Protein AF-A0A1A8PN47-F1 (afdb_monomer)

Mean predicted aligned error: 2.9 Å

Nearest PDB structures (foldseek):
  8j07-assembly1_m2  TM=9.667E-01  e=8.166E-08  Homo sapiens
  8j07-assembly1_s2  TM=9.644E-01  e=5.618E-07  Homo sapiens
  8bx8-assembly1_E  TM=9.163E-01  e=7.886E-04  Tetrahymena thermophila
  6bk8-assembly1_M  TM=7.502E-01  e=3.521E-02  Saccharomyces cerevisiae S288C
  5h3u-assembly2_B  TM=8.636E-01  e=1.431E-01  Homo sapiens

Solvent-accessible surface area (backbone atoms only — not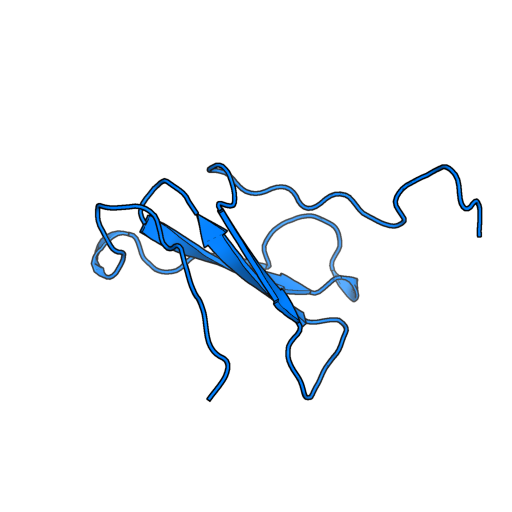 comparable to full-atom values): 4230 Å² total; per-residue (Å²): 137,61,94,88,56,77,95,72,70,75,55,72,96,47,62,70,65,30,72,48,67,40,96,89,42,84,49,32,37,44,34,18,14,50,68,13,34,42,34,34,32,39,60,90,79,42,46,51,58,74,49,64,54,58,74,91,80,32,48,86,51,56,28,69,74,85,80,93,129

Sequence (69 aa):
DNPILPEMTLKPVSPLVCVDYNPKDSHILLGGSYNGQIAYWDTRRGSQPVEYSSMEHSHRDPVYKIIWV

pLDDT: mean 96.11, std 5.03, range [64.12, 98.56]

Radius of gyration: 12.47 Å; Cα contacts (8 Å, |Δi|>4): 137; chains: 1; bounding box: 26×32×29 Å

Structure (mmCIF, N/CA/C/O backbone):
data_AF-A0A1A8PN47-F1
#
_entry.id   AF-A0A1A8PN47-F1
#
loop_
_atom_site.group_PDB
_atom_site.id
_atom_site.type_symbol
_atom_site.label_atom_id
_atom_site.label_alt_id
_atom_site.label_comp_id
_atom_site.label_asym_id
_atom_site.label_entity_id
_atom_site.label_seq_id
_atom_site.pdbx_PDB_ins_code
_atom_site.Cartn_x
_atom_site.Cartn_y
_atom_site.Cartn_z
_atom_site.occupancy
_atom_site.B_iso_or_equiv
_atom_site.auth_seq_id
_atom_site.auth_comp_id
_atom_site.auth_asym_id
_atom_site.auth_atom_id
_atom_site.pdbx_PDB_model_num
ATOM 1 N N . ASP A 1 1 ? -10.928 12.757 18.711 1.00 64.12 1 ASP A N 1
ATOM 2 C CA . ASP A 1 1 ? -10.041 12.831 17.534 1.00 64.12 1 ASP A CA 1
ATOM 3 C C . ASP A 1 1 ? -9.538 14.234 17.290 1.00 64.12 1 ASP A C 1
ATOM 5 O O . ASP A 1 1 ? -10.292 15.188 17.450 1.00 64.12 1 ASP A O 1
ATOM 9 N N . ASN A 1 2 ? -8.255 14.355 16.952 1.00 78.38 2 ASN A N 1
ATOM 10 C CA . ASN A 1 2 ? -7.657 15.608 16.508 1.00 78.38 2 ASN A CA 1
ATOM 11 C C . ASN A 1 2 ? -7.571 15.570 14.973 1.00 78.38 2 ASN A C 1
ATOM 13 O O . ASN A 1 2 ? -6.718 14.851 14.457 1.00 78.38 2 ASN A O 1
ATOM 17 N N . PRO A 1 3 ? -8.400 16.331 14.239 1.00 84.12 3 PRO A N 1
ATOM 18 C CA . PRO A 1 3 ? -8.468 16.260 12.776 1.00 84.12 3 PRO A CA 1
ATOM 19 C C . PRO A 1 3 ? -7.196 16.759 12.070 1.00 84.12 3 PRO A C 1
ATOM 21 O O . PRO A 1 3 ? -7.101 16.679 10.850 1.00 84.12 3 PRO A O 1
ATOM 24 N N . ILE A 1 4 ? -6.229 17.298 12.819 1.00 93.75 4 ILE A N 1
ATOM 25 C CA . ILE A 1 4 ? -4.968 17.831 12.291 1.00 93.75 4 ILE A CA 1
ATOM 26 C C . ILE A 1 4 ? -3.890 16.739 12.203 1.00 93.75 4 ILE A C 1
ATOM 28 O O . ILE A 1 4 ? -2.935 16.881 11.440 1.00 93.75 4 ILE A O 1
ATOM 32 N N . LEU A 1 5 ? -4.016 15.655 12.976 1.00 93.25 5 LEU A N 1
ATOM 33 C CA . LEU A 1 5 ? -3.004 14.601 13.042 1.00 93.25 5 LEU A CA 1
ATOM 34 C C . LEU A 1 5 ? -3.516 13.312 12.395 1.00 93.25 5 LEU A C 1
ATOM 36 O O . LEU A 1 5 ? -4.678 12.958 12.596 1.00 93.25 5 LEU A O 1
ATOM 40 N N . PRO A 1 6 ? -2.662 12.583 11.652 1.00 93.81 6 PRO A N 1
ATOM 41 C CA . PRO A 1 6 ? -3.024 11.252 11.197 1.00 93.81 6 PRO A CA 1
ATOM 42 C C . PRO A 1 6 ? -3.244 10.346 12.411 1.00 93.81 6 PRO A C 1
ATOM 44 O O . PRO A 1 6 ? -2.461 10.372 13.362 1.00 93.81 6 PRO A O 1
ATOM 47 N N . GLU A 1 7 ? -4.279 9.511 12.355 1.00 92.38 7 GLU A N 1
ATOM 48 C CA . GLU A 1 7 ? -4.506 8.471 13.363 1.00 92.38 7 GLU A CA 1
ATOM 49 C C . GLU A 1 7 ? -3.333 7.478 13.394 1.00 92.38 7 GLU A C 1
ATOM 51 O O . GLU A 1 7 ? -2.863 7.074 14.457 1.00 92.38 7 GLU A O 1
ATOM 56 N N . MET A 1 8 ? -2.812 7.130 12.213 1.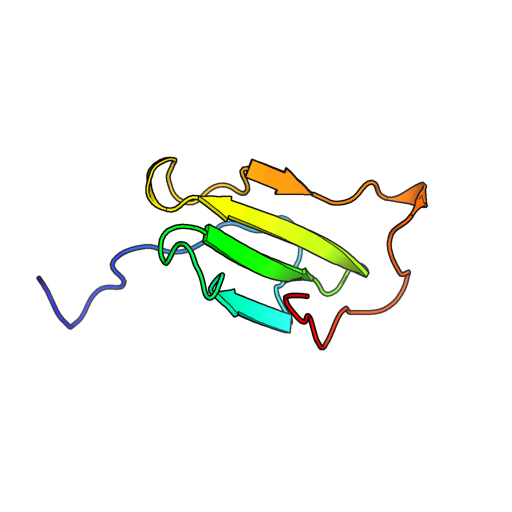00 94.06 8 MET A N 1
ATOM 57 C CA . MET A 1 8 ? -1.667 6.244 12.047 1.00 94.06 8 MET A CA 1
ATOM 58 C C . MET A 1 8 ? -0.876 6.589 10.783 1.00 94.06 8 MET A C 1
ATOM 60 O O . MET A 1 8 ? -1.444 6.923 9.746 1.00 94.06 8 MET A O 1
ATOM 64 N N . THR A 1 9 ? 0.445 6.420 10.852 1.00 96.19 9 THR A N 1
ATOM 65 C CA . THR A 1 9 ? 1.341 6.453 9.689 1.00 96.19 9 THR A CA 1
ATOM 66 C C . THR A 1 9 ? 1.940 5.068 9.482 1.00 96.19 9 THR A C 1
ATOM 68 O O . THR A 1 9 ? 2.682 4.595 10.344 1.00 96.19 9 THR A O 1
ATOM 71 N N . LEU A 1 10 ? 1.632 4.418 8.357 1.00 97.44 10 LEU A N 1
ATOM 72 C CA . LEU A 1 10 ? 2.188 3.107 8.002 1.00 97.44 10 LEU A CA 1
ATOM 73 C C . LEU A 1 10 ? 3.691 3.203 7.703 1.00 97.44 10 LEU A C 1
ATOM 75 O O . LEU A 1 10 ? 4.167 4.213 7.183 1.00 97.44 10 LEU A O 1
ATOM 79 N N . LYS A 1 11 ? 4.438 2.143 8.024 1.00 96.81 11 LYS A N 1
ATOM 80 C CA . LYS A 1 11 ? 5.906 2.097 7.904 1.00 96.81 11 LYS A CA 1
ATOM 81 C C . LYS A 1 11 ? 6.373 1.007 6.928 1.00 96.81 11 LYS A C 1
ATOM 83 O O . LYS A 1 11 ? 6.803 -0.057 7.368 1.00 96.81 11 LYS A O 1
ATOM 88 N N . PRO A 1 12 ? 6.275 1.228 5.608 1.00 97.00 12 PRO A N 1
ATOM 89 C CA . PRO A 1 12 ? 6.799 0.291 4.621 1.00 97.00 12 PRO A CA 1
ATOM 90 C C . PRO A 1 12 ? 8.333 0.399 4.505 1.00 97.00 12 PRO A C 1
ATOM 92 O O . PRO A 1 12 ? 8.911 1.451 4.779 1.00 97.00 12 PRO A O 1
ATOM 95 N N . VAL A 1 13 ? 9.003 -0.669 4.060 1.00 94.06 13 VAL A N 1
ATOM 96 C CA . VAL A 1 13 ? 10.461 -0.664 3.788 1.00 94.06 13 VAL A CA 1
ATOM 97 C C . VAL A 1 13 ? 10.821 -0.045 2.432 1.00 94.06 13 VAL A C 1
ATOM 99 O O . VAL A 1 13 ? 11.964 0.343 2.210 1.00 94.06 13 VAL A O 1
ATOM 102 N N . SER A 1 14 ? 9.851 0.053 1.523 1.00 97.25 14 SER A N 1
ATOM 103 C CA . SER A 1 14 ? 9.959 0.681 0.203 1.00 97.25 14 SER A CA 1
ATOM 104 C C . SER A 1 14 ? 8.766 1.627 0.009 1.00 97.25 14 SER A C 1
ATOM 106 O O . SER A 1 14 ? 7.716 1.375 0.598 1.00 97.25 14 SER A O 1
ATOM 108 N N . PRO A 1 15 ? 8.878 2.722 -0.767 1.00 98.19 15 PRO A N 1
ATOM 109 C CA . PRO A 1 15 ? 7.760 3.640 -0.967 1.00 98.19 15 PRO A CA 1
ATOM 110 C C . PRO A 1 15 ? 6.507 2.925 -1.482 1.00 98.19 15 PRO A C 1
ATOM 112 O O . PRO A 1 15 ? 6.567 2.218 -2.490 1.00 98.19 15 PRO A O 1
ATOM 115 N N . LEU A 1 16 ? 5.376 3.133 -0.805 1.00 98.12 16 LEU A N 1
ATOM 116 C CA . LEU A 1 16 ? 4.077 2.680 -1.292 1.00 98.12 16 LEU A CA 1
ATOM 117 C C . LEU A 1 16 ? 3.636 3.547 -2.468 1.00 98.12 16 LEU A C 1
ATOM 119 O O . LEU A 1 16 ? 3.703 4.774 -2.405 1.00 98.12 16 LEU A O 1
ATOM 123 N N . VAL A 1 17 ? 3.171 2.896 -3.528 1.00 98.44 17 VAL A N 1
ATOM 124 C CA . VAL A 1 17 ? 2.638 3.538 -4.740 1.00 98.44 17 VAL A CA 1
ATOM 125 C C . VAL A 1 17 ? 1.148 3.258 -4.939 1.00 98.44 17 VAL A C 1
ATOM 127 O O . VAL A 1 17 ? 0.492 3.969 -5.695 1.00 98.44 17 VAL A O 1
ATOM 130 N N . CYS A 1 18 ? 0.592 2.269 -4.236 1.00 98.44 18 CYS A N 1
ATOM 131 C CA . CYS A 1 18 ? -0.847 2.093 -4.071 1.00 98.44 18 CYS A CA 1
ATOM 132 C C . CYS A 1 18 ? -1.164 1.488 -2.695 1.00 98.44 18 CYS A C 1
ATOM 134 O O . CYS A 1 18 ? -0.316 0.831 -2.083 1.00 98.44 18 CYS A O 1
ATOM 136 N N . VAL A 1 19 ? -2.383 1.714 -2.206 1.00 98.12 19 VAL A N 1
ATOM 137 C CA . VAL A 1 19 ? -2.924 1.085 -0.996 1.00 98.12 19 VAL A CA 1
ATOM 138 C C . VAL A 1 19 ? -4.428 0.899 -1.173 1.00 98.12 19 VAL A C 1
ATOM 140 O O . VAL A 1 19 ? -5.063 1.728 -1.826 1.00 98.12 19 VAL A O 1
ATOM 143 N N . ASP A 1 20 ? -4.989 -0.163 -0.603 1.00 98.31 20 ASP A N 1
ATOM 144 C CA . ASP A 1 20 ? -6.432 -0.404 -0.596 1.00 98.31 20 ASP A CA 1
ATOM 145 C C . ASP A 1 20 ? -6.882 -1.085 0.704 1.00 98.31 20 ASP A C 1
ATOM 147 O O . ASP A 1 20 ? -6.160 -1.915 1.270 1.00 98.31 20 ASP A O 1
ATOM 151 N N . TYR A 1 21 ? -8.082 -0.744 1.173 1.00 97.75 21 TYR A N 1
ATOM 152 C CA . TYR A 1 21 ? -8.689 -1.378 2.346 1.00 97.75 21 TYR A CA 1
ATOM 153 C C . TYR A 1 21 ? -9.306 -2.718 1.963 1.00 97.75 21 TYR A C 1
ATOM 155 O O . TYR A 1 21 ? -9.896 -2.866 0.894 1.00 97.75 21 TYR A O 1
ATOM 163 N N . ASN A 1 22 ? -9.228 -3.694 2.863 1.00 98.19 22 ASN A N 1
ATOM 164 C CA . ASN A 1 22 ? -9.986 -4.922 2.701 1.00 98.19 22 ASN A CA 1
ATOM 165 C C . ASN A 1 22 ? -11.494 -4.608 2.796 1.00 98.19 22 ASN A C 1
ATOM 167 O O . ASN A 1 22 ? -11.933 -4.025 3.791 1.00 98.19 22 ASN A O 1
ATOM 171 N N . PRO A 1 23 ? -12.318 -5.030 1.819 1.00 97.81 23 PRO A N 1
ATOM 172 C CA . PRO A 1 23 ? -13.749 -4.726 1.807 1.00 97.81 23 PRO A CA 1
ATOM 173 C C . PRO A 1 23 ? -14.551 -5.429 2.917 1.00 97.81 23 PRO A C 1
ATOM 175 O O . PRO A 1 23 ? -15.713 -5.090 3.135 1.00 97.81 23 PRO A O 1
ATOM 178 N N . LYS A 1 24 ? -13.968 -6.424 3.601 1.00 97.88 24 LYS A N 1
ATOM 179 C CA . LYS A 1 24 ? -14.608 -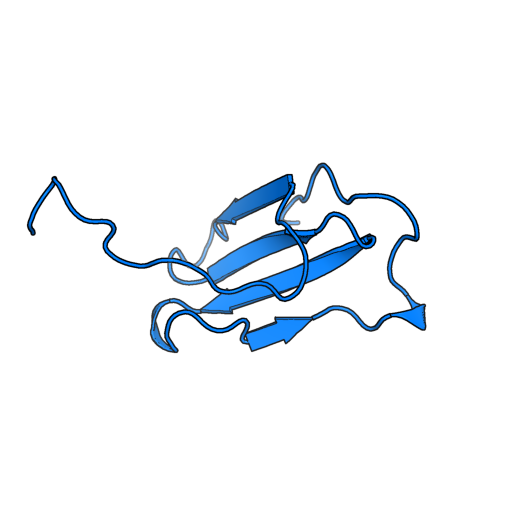7.202 4.676 1.00 97.88 24 LYS A CA 1
ATOM 180 C C . LYS A 1 24 ? -14.093 -6.861 6.079 1.00 97.88 24 LYS A C 1
ATOM 182 O O . LYS A 1 24 ? -14.809 -7.122 7.040 1.00 97.88 24 LYS A O 1
ATOM 187 N N . ASP A 1 25 ? -12.887 -6.306 6.210 1.00 97.88 25 ASP A N 1
ATOM 188 C CA . ASP A 1 25 ? -12.301 -5.895 7.497 1.00 97.88 25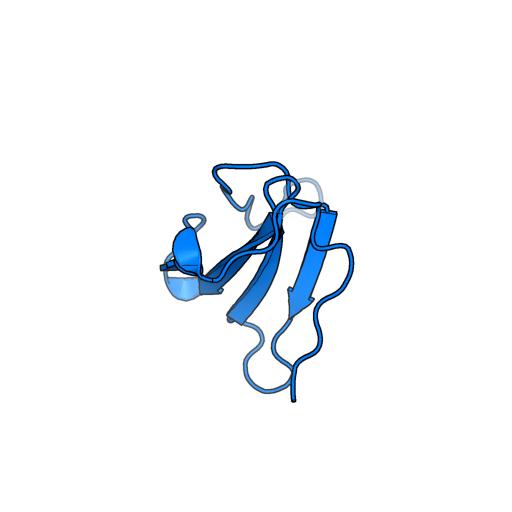 ASP A CA 1
ATOM 189 C C . ASP A 1 25 ? -11.515 -4.586 7.320 1.00 97.88 25 ASP A C 1
ATOM 191 O O . ASP A 1 25 ? -10.401 -4.584 6.800 1.00 97.88 25 ASP A O 1
ATOM 195 N N . SER A 1 26 ? -12.074 -3.468 7.790 1.00 96.69 26 SER A N 1
ATOM 196 C CA . SER A 1 26 ? -11.467 -2.134 7.665 1.00 96.69 26 SER A CA 1
ATOM 197 C C . SER A 1 26 ? -10.163 -1.960 8.446 1.00 96.69 26 SER A C 1
ATOM 199 O O . SER A 1 26 ? -9.481 -0.951 8.274 1.00 96.69 26 SER A O 1
ATOM 201 N N . HIS A 1 27 ? -9.798 -2.909 9.312 1.00 97.81 27 HIS A N 1
ATOM 202 C CA . HIS A 1 27 ? -8.496 -2.897 9.971 1.00 97.81 27 HIS A CA 1
ATOM 203 C C . HIS A 1 27 ? -7.378 -3.430 9.078 1.00 97.81 27 HIS A C 1
ATOM 205 O O . HIS A 1 27 ? -6.209 -3.203 9.388 1.00 97.81 27 HIS A O 1
ATOM 211 N N . ILE A 1 28 ? -7.712 -4.116 7.981 1.00 98.31 28 ILE A N 1
ATOM 212 C CA . ILE A 1 28 ? -6.736 -4.696 7.067 1.00 98.31 28 ILE A CA 1
ATOM 213 C C . ILE A 1 28 ? -6.557 -3.799 5.843 1.00 98.31 28 ILE A C 1
ATOM 215 O O . ILE A 1 28 ? -7.514 -3.491 5.134 1.00 98.31 28 ILE A O 1
ATOM 219 N N . LEU A 1 29 ? -5.309 -3.433 5.561 1.00 98.25 29 LEU A N 1
ATOM 220 C CA . LEU A 1 29 ? -4.915 -2.748 4.331 1.00 98.25 29 LEU A CA 1
ATOM 221 C C . LEU A 1 29 ? -3.898 -3.589 3.571 1.00 98.25 29 LEU A C 1
ATOM 223 O O . LEU A 1 29 ? -3.058 -4.245 4.18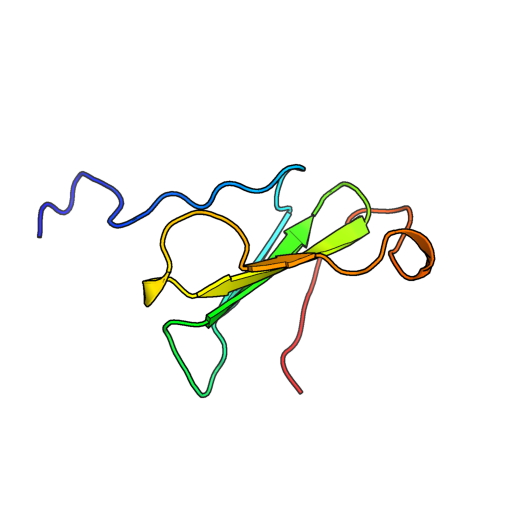4 1.00 98.25 29 LEU A O 1
ATOM 227 N N . LEU A 1 30 ? -3.931 -3.510 2.246 1.00 98.38 30 LEU A N 1
ATOM 228 C CA . LEU A 1 30 ? -2.940 -4.105 1.354 1.00 98.38 30 LEU A CA 1
ATOM 229 C C . LEU A 1 30 ? -2.290 -2.985 0.539 1.00 98.38 30 LEU A C 1
ATOM 231 O O . LEU A 1 30 ? -2.975 -2.085 0.058 1.00 98.38 30 LEU A O 1
ATOM 235 N N . GLY A 1 31 ? -0.968 -3.006 0.416 1.00 98.44 31 GLY A N 1
ATOM 236 C CA . GLY A 1 31 ? -0.194 -1.944 -0.222 1.00 98.44 31 GLY A CA 1
ATOM 237 C C . GLY A 1 31 ? 0.843 -2.484 -1.191 1.00 98.44 31 GLY A C 1
ATOM 238 O O . GLY A 1 31 ? 1.484 -3.501 -0.928 1.00 98.44 31 GLY A O 1
ATOM 239 N N . GLY A 1 32 ? 0.997 -1.788 -2.315 1.00 98.50 32 GLY A N 1
ATOM 240 C CA . GLY A 1 32 ? 1.953 -2.101 -3.371 1.00 98.50 32 GLY A CA 1
ATOM 241 C C . GLY A 1 32 ? 3.120 -1.132 -3.326 1.00 98.50 32 GLY A C 1
ATOM 242 O O . GLY A 1 32 ? 2.918 0.079 -3.211 1.00 98.50 32 GLY A O 1
ATOM 243 N N . SER A 1 33 ? 4.337 -1.664 -3.391 1.00 98.38 33 SER A N 1
ATOM 244 C CA . SER A 1 33 ? 5.566 -0.891 -3.204 1.00 98.38 33 SER A CA 1
ATOM 245 C C . SER A 1 33 ? 6.350 -0.709 -4.502 1.00 98.38 33 SER A C 1
ATOM 247 O O . SER A 1 33 ? 6.208 -1.471 -5.462 1.00 98.38 33 SER A O 1
ATOM 249 N N . TYR A 1 34 ? 7.216 0.306 -4.522 1.00 98.25 34 TYR A N 1
ATOM 250 C CA . TYR A 1 34 ? 8.066 0.633 -5.669 1.00 98.25 34 TYR A CA 1
ATOM 251 C C . TYR A 1 34 ? 9.068 -0.480 -6.014 1.00 98.25 34 TYR A C 1
ATOM 253 O O . TYR A 1 34 ? 9.439 -0.641 -7.170 1.00 98.25 34 TYR A O 1
ATOM 261 N N . ASN A 1 35 ? 9.481 -1.281 -5.029 1.00 97.38 35 ASN A N 1
ATOM 262 C CA . ASN A 1 35 ? 10.360 -2.437 -5.232 1.00 97.38 35 ASN A CA 1
ATOM 263 C C . ASN A 1 35 ? 9.643 -3.699 -5.758 1.00 97.38 35 ASN A C 1
ATOM 265 O O . ASN A 1 35 ? 10.250 -4.766 -5.770 1.00 97.38 35 ASN A O 1
ATOM 269 N N . GLY A 1 36 ? 8.363 -3.596 -6.124 1.00 98.25 36 GLY A N 1
ATOM 270 C CA . GLY A 1 36 ? 7.583 -4.695 -6.692 1.00 98.25 36 GLY A CA 1
ATOM 271 C C . GLY A 1 36 ? 6.989 -5.683 -5.685 1.00 98.25 36 GLY A C 1
ATOM 272 O O . GLY A 1 36 ? 6.300 -6.623 -6.089 1.00 98.25 36 GLY A O 1
ATOM 273 N N . GLN A 1 37 ? 7.200 -5.466 -4.383 1.00 98.06 37 GLN A N 1
ATOM 274 C CA . GLN A 1 37 ? 6.557 -6.250 -3.328 1.00 98.06 37 GLN A CA 1
ATOM 275 C C . GLN A 1 37 ? 5.178 -5.694 -2.961 1.00 98.06 37 GLN A C 1
ATOM 277 O O . GLN A 1 37 ? 4.909 -4.492 -3.076 1.00 98.06 37 GLN A O 1
ATOM 282 N N . ILE A 1 38 ? 4.335 -6.577 -2.430 1.00 98.06 38 ILE A N 1
ATOM 283 C CA . ILE A 1 38 ? 3.128 -6.208 -1.691 1.00 98.06 38 ILE A CA 1
ATOM 284 C C . ILE A 1 38 ? 3.346 -6.444 -0.195 1.00 98.06 38 ILE A C 1
ATOM 286 O O . ILE A 1 38 ? 4.147 -7.290 0.200 1.00 98.06 38 ILE A O 1
ATOM 290 N N . ALA A 1 39 ? 2.625 -5.708 0.638 1.00 98.25 39 ALA A N 1
ATOM 291 C CA . ALA A 1 39 ? 2.567 -5.925 2.079 1.00 98.25 39 ALA A CA 1
ATOM 292 C C . ALA A 1 39 ? 1.165 -5.663 2.600 1.00 98.25 39 ALA A C 1
ATOM 294 O O . ALA A 1 39 ? 0.419 -4.893 1.992 1.00 98.25 39 ALA A O 1
ATOM 295 N N . TYR A 1 40 ? 0.821 -6.274 3.730 1.00 98.12 40 TYR A N 1
ATOM 296 C CA . TYR A 1 40 ? -0.427 -5.971 4.418 1.00 98.12 40 TYR A CA 1
ATOM 297 C C . TYR A 1 40 ? -0.190 -5.473 5.838 1.00 98.12 40 TYR A C 1
ATOM 299 O O . TYR A 1 40 ? 0.789 -5.825 6.501 1.00 98.12 40 TYR A O 1
ATOM 307 N N . TRP A 1 41 ? -1.117 -4.644 6.299 1.00 98.50 41 TRP A N 1
ATOM 308 C CA . TRP A 1 41 ? -1.151 -4.081 7.640 1.00 98.50 41 TRP A CA 1
ATOM 309 C C . TRP A 1 41 ? -2.439 -4.503 8.327 1.00 98.50 41 TRP A C 1
ATOM 311 O O . TRP A 1 41 ? -3.480 -4.602 7.685 1.00 98.50 41 TRP A O 1
ATOM 321 N N . ASP A 1 42 ? -2.354 -4.705 9.638 1.00 98.31 42 ASP A N 1
ATOM 322 C CA . ASP A 1 42 ? -3.506 -4.756 10.530 1.00 98.31 42 ASP A CA 1
ATOM 323 C C . ASP A 1 42 ? -3.375 -3.580 11.498 1.00 98.31 42 ASP A C 1
ATOM 325 O O . ASP A 1 42 ? -2.471 -3.568 12.338 1.00 98.31 42 ASP A O 1
ATOM 329 N N . THR A 1 43 ? -4.253 -2.584 11.383 1.00 97.25 43 THR A N 1
ATOM 330 C CA . THR A 1 43 ? -4.187 -1.356 12.193 1.00 97.25 43 THR A CA 1
ATOM 331 C C . THR A 1 43 ? -4.353 -1.626 13.688 1.00 97.25 43 THR A C 1
ATOM 333 O O . THR A 1 43 ? -3.878 -0.843 14.509 1.00 97.25 43 THR A O 1
ATOM 336 N N . ARG A 1 44 ? -4.912 -2.782 14.076 1.00 97.31 44 ARG A N 1
ATOM 337 C CA . ARG A 1 44 ? -4.986 -3.226 15.482 1.00 97.31 44 ARG A CA 1
ATOM 338 C C . ARG A 1 44 ? -3.624 -3.662 16.026 1.00 97.31 44 ARG A C 1
ATOM 340 O O . ARG A 1 44 ? -3.431 -3.708 17.238 1.00 97.31 44 ARG A O 1
ATOM 347 N N . ARG A 1 45 ? -2.676 -3.992 15.142 1.00 97.31 45 ARG A N 1
ATOM 348 C CA . ARG A 1 45 ? -1.310 -4.436 15.474 1.00 97.31 45 ARG A CA 1
ATOM 349 C C . ARG A 1 45 ? -0.273 -3.313 15.363 1.00 97.31 45 ARG A C 1
ATOM 351 O O . ARG A 1 45 ? 0.894 -3.530 15.687 1.00 97.31 45 ARG A O 1
ATOM 358 N N . GLY A 1 46 ? -0.694 -2.115 14.955 1.00 96.38 46 GLY A N 1
ATOM 359 C CA . GLY A 1 46 ? 0.143 -0.923 14.851 1.00 96.38 46 GLY A CA 1
ATOM 360 C C . GLY A 1 46 ? 0.566 -0.588 13.419 1.00 96.38 46 GLY A C 1
ATOM 361 O O . GLY A 1 46 ? -0.027 -1.031 12.446 1.00 96.38 46 GLY A O 1
ATOM 362 N N . SER A 1 47 ? 1.607 0.239 13.298 1.00 96.88 47 SER A N 1
ATOM 363 C CA . SER A 1 47 ? 2.032 0.846 12.022 1.00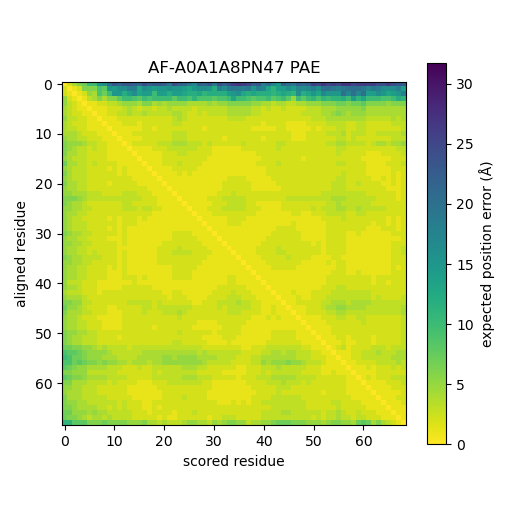 96.88 47 SER A CA 1
ATOM 364 C C . SER A 1 47 ? 2.972 -0.011 11.172 1.00 96.88 47 SER A C 1
ATOM 366 O O . SER A 1 47 ? 3.285 0.359 10.036 1.00 96.88 47 SER A O 1
ATOM 368 N N . GLN A 1 48 ? 3.463 -1.123 11.718 1.00 97.88 48 GLN A N 1
ATOM 369 C CA . GLN A 1 48 ? 4.371 -2.010 11.001 1.00 97.88 48 GLN A CA 1
ATOM 370 C C . GLN A 1 48 ? 3.579 -2.976 10.114 1.00 97.88 48 GLN A C 1
ATOM 372 O O . GLN A 1 48 ? 2.507 -3.428 10.521 1.00 97.88 48 GLN A O 1
ATOM 377 N N . PRO A 1 49 ? 4.092 -3.302 8.920 1.00 97.81 49 PRO A N 1
ATOM 378 C CA . PRO A 1 49 ? 3.511 -4.346 8.094 1.00 97.81 49 PRO A CA 1
ATOM 379 C C . PRO A 1 49 ? 3.504 -5.659 8.863 1.00 97.81 49 PRO A C 1
ATOM 381 O O . PRO A 1 49 ? 4.463 -5.990 9.565 1.00 97.81 49 PRO A O 1
ATOM 384 N N . VAL A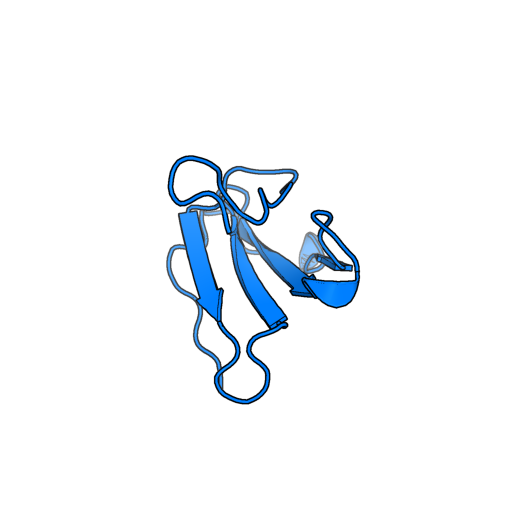 1 50 ? 2.415 -6.403 8.727 1.00 98.31 50 VAL A N 1
ATOM 385 C CA . VAL A 1 50 ? 2.313 -7.742 9.298 1.00 98.31 50 VAL A CA 1
ATOM 386 C C . VAL A 1 50 ? 3.183 -8.704 8.496 1.00 98.31 50 VAL A C 1
ATOM 388 O O . VAL A 1 50 ? 3.878 -9.528 9.084 1.00 98.31 50 VAL A O 1
ATOM 391 N N . GLU A 1 51 ? 3.176 -8.569 7.169 1.00 98.06 51 GLU A N 1
ATOM 392 C CA . GLU A 1 51 ? 3.978 -9.392 6.269 1.00 98.06 51 GLU A CA 1
ATOM 393 C C . GLU A 1 51 ? 4.196 -8.710 4.915 1.00 98.06 51 GLU A C 1
ATOM 395 O O . GLU A 1 51 ? 3.441 -7.814 4.523 1.00 98.06 51 GLU A O 1
ATOM 400 N N . TYR A 1 52 ? 5.211 -9.189 4.195 1.00 98.06 52 TYR A N 1
ATOM 401 C CA . TYR A 1 52 ? 5.505 -8.859 2.804 1.00 98.06 52 TYR A CA 1
ATOM 402 C C . TYR A 1 52 ? 5.382 -10.110 1.936 1.00 98.06 52 TYR A C 1
ATOM 404 O O . TYR A 1 52 ? 5.675 -11.213 2.395 1.00 98.06 52 TYR A O 1
ATOM 412 N N . SER A 1 53 ? 5.055 -9.942 0.654 1.00 97.50 53 SER A N 1
ATOM 413 C CA . SER A 1 53 ? 5.263 -11.006 -0.330 1.00 97.50 53 SER A CA 1
ATOM 414 C C . SER A 1 53 ? 6.735 -11.411 -0.387 1.00 97.50 53 SER A C 1
ATOM 416 O O . SER A 1 53 ? 7.634 -10.572 -0.245 1.00 97.50 53 SER A O 1
ATOM 418 N N . SER A 1 54 ? 7.006 -12.692 -0.651 1.00 96.38 54 SER A N 1
ATOM 419 C CA . SER A 1 54 ? 8.384 -13.144 -0.823 1.00 96.38 54 SER A CA 1
ATOM 420 C C . SER A 1 54 ? 9.020 -12.470 -2.044 1.00 96.38 54 SER A C 1
ATOM 422 O O . SER A 1 54 ? 8.377 -12.268 -3.078 1.00 96.38 54 SER A O 1
ATOM 424 N N . MET A 1 55 ? 10.292 -12.078 -1.924 1.00 91.56 55 MET A N 1
ATOM 425 C CA . MET A 1 55 ? 10.998 -11.356 -2.994 1.00 91.56 55 MET A CA 1
ATOM 426 C C . MET A 1 55 ? 11.081 -12.172 -4.291 1.00 91.56 55 MET A C 1
ATOM 428 O O . MET A 1 55 ? 10.989 -11.613 -5.376 1.00 91.56 55 MET A O 1
ATOM 432 N N . GLU A 1 56 ? 11.211 -13.492 -4.179 1.00 96.38 56 GLU A N 1
ATOM 433 C CA . GLU A 1 56 ? 11.258 -14.444 -5.298 1.00 96.38 56 GLU A CA 1
ATOM 434 C C . GLU A 1 56 ? 9.987 -14.447 -6.169 1.00 96.38 56 GLU A C 1
ATOM 436 O O . GLU A 1 56 ? 10.085 -14.669 -7.374 1.00 96.38 56 GLU A O 1
ATOM 441 N N . HIS A 1 57 ? 8.817 -14.158 -5.587 1.00 94.12 57 HIS A N 1
ATOM 442 C CA . HIS A 1 57 ? 7.530 -14.104 -6.295 1.00 94.12 57 HIS A CA 1
ATOM 443 C C . HIS A 1 57 ? 7.048 -12.672 -6.548 1.00 94.12 57 HIS A C 1
ATOM 445 O O . HIS A 1 57 ? 5.959 -12.467 -7.081 1.00 94.12 57 HIS A O 1
ATOM 451 N N . SER A 1 58 ? 7.830 -11.676 -6.136 1.00 97.06 58 SER A N 1
ATOM 452 C CA . SER A 1 58 ? 7.470 -10.272 -6.297 1.00 97.06 58 SER A CA 1
ATOM 453 C C . SER A 1 58 ? 7.825 -9.772 -7.695 1.00 97.06 58 SER A C 1
ATOM 455 O O . SER A 1 58 ? 8.706 -10.306 -8.375 1.00 97.06 58 SER A O 1
ATOM 457 N N . HIS A 1 59 ? 7.137 -8.721 -8.132 1.00 97.00 59 HIS A N 1
ATOM 458 C CA . HIS A 1 59 ? 7.512 -8.035 -9.360 1.00 97.00 59 HIS A CA 1
ATOM 459 C C . HIS A 1 59 ? 8.889 -7.376 -9.197 1.00 97.00 59 HIS A C 1
ATOM 461 O O . HIS A 1 59 ? 9.371 -7.164 -8.087 1.00 97.00 59 HIS A O 1
ATOM 467 N N . ARG A 1 60 ? 9.533 -7.046 -10.319 1.00 96.69 60 ARG A N 1
ATOM 468 C CA . ARG A 1 60 ? 10.764 -6.234 -10.324 1.00 96.69 60 ARG A CA 1
ATOM 469 C C . ARG A 1 60 ? 10.490 -4.747 -10.553 1.00 96.69 60 ARG A C 1
ATOM 471 O O . ARG A 1 60 ? 11.384 -3.931 -10.360 1.00 96.69 60 ARG A O 1
ATOM 478 N N . ASP A 1 61 ? 9.259 -4.427 -10.935 1.00 98.06 61 ASP A N 1
ATOM 479 C CA . ASP A 1 61 ? 8.750 -3.089 -11.210 1.00 98.06 61 ASP A CA 1
ATOM 480 C C . ASP A 1 61 ? 7.689 -2.698 -10.165 1.00 98.06 61 ASP A C 1
ATOM 482 O O . ASP A 1 61 ? 7.115 -3.587 -9.527 1.00 98.06 61 ASP A O 1
ATOM 486 N N . PRO A 1 62 ? 7.385 -1.398 -9.987 1.00 98.56 62 PRO A N 1
ATOM 487 C CA . PRO A 1 62 ? 6.417 -0.939 -8.994 1.00 98.56 62 PRO A CA 1
ATOM 488 C C . PRO A 1 62 ? 5.021 -1.564 -9.143 1.00 98.56 62 PRO A C 1
ATOM 490 O O . PRO A 1 62 ? 4.470 -1.656 -10.242 1.00 98.56 62 PRO A O 1
ATOM 493 N N . VAL A 1 63 ? 4.394 -1.913 -8.015 1.00 98.38 63 VAL A N 1
ATOM 494 C CA . VAL A 1 63 ? 3.015 -2.435 -7.993 1.00 98.38 63 VAL A CA 1
ATOM 495 C C . VAL A 1 63 ? 2.016 -1.281 -7.931 1.00 98.38 63 VAL A C 1
ATOM 497 O O . VAL A 1 63 ? 1.634 -0.843 -6.852 1.00 98.38 63 VAL A O 1
ATOM 500 N N . TYR A 1 64 ? 1.576 -0.778 -9.084 1.00 98.31 64 TYR A N 1
ATOM 501 C CA . TYR A 1 64 ? 0.684 0.393 -9.156 1.00 98.31 64 TYR A CA 1
ATOM 502 C C . TYR A 1 64 ? -0.790 0.121 -8.835 1.00 98.31 64 TYR A C 1
ATOM 504 O O . TYR A 1 64 ? -1.555 1.066 -8.641 1.00 98.31 64 TYR A O 1
ATOM 512 N N . LYS A 1 65 ? -1.221 -1.144 -8.817 1.00 97.50 65 LYS A N 1
ATOM 513 C CA . LYS A 1 65 ? -2.609 -1.506 -8.521 1.00 97.50 65 LYS A CA 1
ATOM 514 C C . LYS A 1 65 ? -2.687 -2.849 -7.818 1.00 97.50 65 LYS A C 1
ATOM 516 O O . LYS A 1 65 ? -2.000 -3.794 -8.191 1.00 97.50 65 LYS A O 1
ATOM 521 N N . ILE A 1 66 ? -3.585 -2.918 -6.846 1.00 96.94 66 ILE A N 1
ATOM 522 C CA . 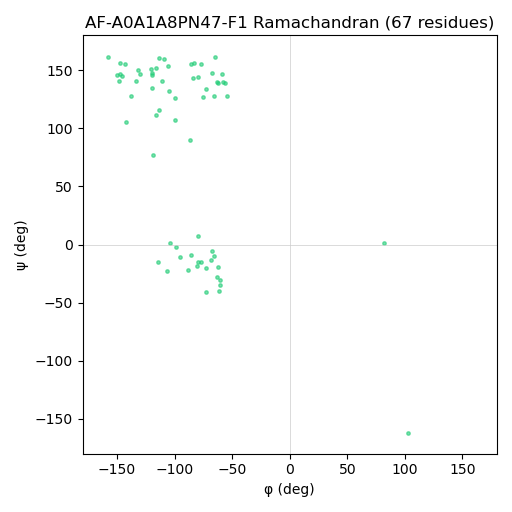ILE A 1 66 ? -3.939 -4.110 -6.084 1.00 96.94 66 ILE A CA 1
ATOM 523 C C . ILE A 1 66 ? -5.462 -4.224 -6.088 1.00 96.94 66 ILE A C 1
ATOM 525 O O . ILE A 1 66 ? -6.156 -3.210 -6.156 1.00 96.94 66 ILE A O 1
ATOM 529 N N . ILE A 1 67 ? -5.976 -5.453 -6.095 1.00 95.94 67 ILE A N 1
ATOM 530 C CA . ILE A 1 67 ? -7.412 -5.738 -6.091 1.00 95.94 67 ILE A CA 1
ATOM 531 C C . ILE A 1 67 ? -7.659 -6.889 -5.118 1.00 95.94 67 ILE A C 1
ATOM 533 O O . ILE A 1 67 ? -7.022 -7.937 -5.225 1.00 95.94 67 ILE A O 1
ATOM 537 N N . TRP A 1 68 ? -8.592 -6.693 -4.191 1.00 95.06 68 TRP A N 1
ATOM 538 C CA . TRP A 1 68 ? -9.142 -7.766 -3.368 1.00 95.06 68 TRP A CA 1
ATOM 539 C C . TRP A 1 68 ? -10.116 -8.608 -4.202 1.00 95.06 68 TRP A C 1
ATOM 541 O O . TRP A 1 68 ? -11.030 -8.052 -4.814 1.00 95.06 68 TRP A O 1
A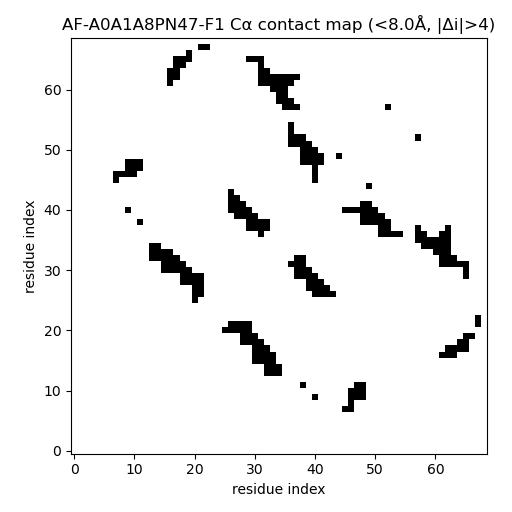TOM 551 N N . VAL A 1 69 ? -9.911 -9.929 -4.233 1.00 90.88 69 VAL A N 1
ATOM 552 C CA . VAL A 1 69 ? -10.748 -10.903 -4.962 1.00 90.88 69 VAL A CA 1
ATOM 553 C C . VAL A 1 69 ? -11.597 -11.755 -4.027 1.00 90.88 69 VAL A C 1
ATOM 555 O O . VAL A 1 69 ? -11.159 -12.009 -2.881 1.00 90.88 69 VAL A O 1
#

Organism: NCBI:txid451742

Secondary structure (DSSP, 8-state):
--TTS-S-----SS-EEEEEE-SS-TTEEEEEETTS-EEEEEGGG-SS-SEE--GGGS-SS--------

InterPro domains:
  IPR015943 WD40/YVTN repeat-like-containing domain superfamily [G3DSA:2.130.10.10] (2-69)
  IPR036322 WD40-repeat-containing domain superfamily [SSF50978] (12-68)
  IPR050687 Dynein axonemal intermediate chain 1/2/3/4 [PTHR12442] (1-69)

Foldseek 3Di:
DPPVDDPAAADDPADFQDKDADPVDRQKMWTWGQQQKIFMGRVVVGRYTPDIDDSVPGDRGTDNDDDDD